Protein AF-A0A8K1N130-F1 (afdb_monomer_lite)

pLDDT: mean 88.27, std 4.84, range [65.62, 95.25]

Structure (mmCIF, N/CA/C/O backbone):
data_AF-A0A8K1N130-F1
#
_entry.id   AF-A0A8K1N130-F1
#
loop_
_atom_site.group_PDB
_atom_site.id
_atom_site.type_symbol
_atom_site.label_atom_id
_atom_site.label_alt_id
_atom_site.label_comp_id
_atom_site.label_asym_id
_atom_site.label_entity_id
_atom_site.label_seq_id
_atom_site.pdbx_PDB_ins_code
_atom_site.Cartn_x
_atom_site.Cartn_y
_atom_site.Cartn_z
_atom_site.occupancy
_atom_site.B_iso_or_equiv
_atom_site.auth_seq_id
_atom_site.auth_comp_id
_atom_site.auth_asym_id
_atom_site.auth_atom_id
_atom_site.pdbx_PDB_model_num
ATOM 1 N N . MET A 1 1 ? 41.239 -16.467 -46.517 1.00 83.38 1 MET A N 1
ATOM 2 C CA . MET A 1 1 ? 41.705 -15.913 -45.226 1.00 83.38 1 MET A CA 1
ATOM 3 C C . MET A 1 1 ? 40.956 -14.634 -44.842 1.00 83.38 1 MET A C 1
ATOM 5 O O . MET A 1 1 ? 40.250 -14.660 -43.851 1.00 83.38 1 MET A O 1
ATOM 9 N N . VAL A 1 2 ? 41.010 -13.551 -45.629 1.00 87.31 2 VAL A N 1
ATOM 10 C CA . VAL A 1 2 ? 40.381 -12.252 -45.275 1.00 87.31 2 VAL A CA 1
ATOM 11 C C . VAL A 1 2 ? 38.857 -12.318 -45.083 1.00 87.31 2 VAL A C 1
ATOM 13 O O . VAL A 1 2 ? 38.334 -11.757 -44.127 1.00 87.31 2 VAL A O 1
ATOM 16 N N . LYS A 1 3 ? 38.140 -13.052 -45.943 1.00 86.31 3 LYS A N 1
ATOM 17 C CA . LYS A 1 3 ? 36.674 -13.172 -45.861 1.00 86.31 3 LYS A CA 1
ATOM 18 C C . LYS A 1 3 ? 36.200 -13.840 -44.563 1.00 86.31 3 LYS A C 1
ATOM 20 O O . LYS A 1 3 ? 35.314 -13.317 -43.908 1.00 86.31 3 LYS A O 1
ATOM 25 N N . SER A 1 4 ? 36.874 -14.906 -44.121 1.00 90.31 4 SER A N 1
ATOM 26 C CA . SER A 1 4 ? 36.498 -15.578 -42.868 1.00 90.31 4 SER A CA 1
ATOM 27 C C . SER A 1 4 ? 36.802 -14.728 -41.631 1.00 90.31 4 SER A C 1
ATOM 29 O O . SER A 1 4 ? 36.140 -14.880 -40.611 1.00 90.31 4 SER A O 1
ATOM 31 N N . LEU A 1 5 ? 37.788 -13.826 -41.713 1.00 91.00 5 LEU A N 1
ATOM 32 C CA . LEU A 1 5 ? 38.085 -12.879 -40.642 1.00 91.00 5 LEU A CA 1
ATOM 33 C C . LEU A 1 5 ? 36.985 -11.815 -40.524 1.00 91.00 5 LEU A C 1
ATOM 35 O O . LEU A 1 5 ? 36.578 -11.471 -39.418 1.00 91.00 5 LEU A O 1
ATOM 39 N N . TYR A 1 6 ? 36.485 -11.326 -41.662 1.00 86.19 6 TYR A N 1
ATOM 40 C CA . TYR A 1 6 ? 35.366 -10.386 -41.714 1.00 86.19 6 TYR A CA 1
ATOM 41 C C . TYR A 1 6 ? 34.086 -11.009 -41.148 1.00 86.19 6 TYR A C 1
ATOM 43 O O . TYR A 1 6 ? 33.438 -10.404 -40.296 1.00 86.19 6 TYR A O 1
ATOM 51 N N . ASP A 1 7 ? 33.776 -12.240 -41.553 1.00 90.62 7 ASP A N 1
ATOM 52 C CA . ASP A 1 7 ? 32.584 -12.953 -41.092 1.00 90.62 7 ASP A CA 1
ATOM 53 C C . ASP A 1 7 ? 32.636 -13.207 -39.572 1.00 90.62 7 ASP A C 1
ATOM 55 O O . ASP A 1 7 ? 31.659 -12.951 -38.868 1.00 90.62 7 ASP A O 1
ATOM 59 N N . ALA A 1 8 ? 33.799 -13.617 -39.046 1.00 90.94 8 ALA A N 1
ATOM 60 C CA . ALA A 1 8 ? 34.010 -13.827 -37.611 1.00 90.94 8 ALA A CA 1
ATOM 61 C C . ALA A 1 8 ? 33.982 -12.519 -36.799 1.00 90.94 8 ALA A C 1
ATOM 63 O O . ALA A 1 8 ? 33.466 -12.477 -35.681 1.00 90.94 8 ALA A O 1
ATOM 64 N N . PHE A 1 9 ? 34.530 -11.429 -37.338 1.00 91.25 9 PHE A N 1
ATOM 65 C CA . PHE A 1 9 ? 34.445 -10.118 -36.697 1.00 91.25 9 PHE A CA 1
ATOM 66 C C . PHE A 1 9 ? 32.994 -9.636 -36.628 1.00 91.25 9 PHE A C 1
ATOM 68 O O . PHE A 1 9 ? 32.531 -9.197 -35.575 1.00 91.25 9 PHE A O 1
ATOM 75 N N . TYR A 1 10 ? 32.257 -9.766 -37.732 1.00 83.06 10 TYR A N 1
ATOM 76 C CA . TYR A 1 10 ? 30.873 -9.325 -37.819 1.00 83.06 10 TYR A CA 1
ATOM 77 C C . TYR A 1 10 ? 29.955 -10.148 -36.907 1.00 83.06 10 TYR A C 1
ATOM 79 O O . TYR A 1 10 ? 29.143 -9.569 -36.187 1.00 83.06 10 TYR A O 1
ATOM 87 N N . SER A 1 11 ? 30.127 -11.474 -36.846 1.00 84.00 11 SER A N 1
ATOM 88 C CA . SER A 1 11 ? 29.348 -12.333 -35.944 1.00 84.00 11 SER A CA 1
ATOM 89 C C . SER A 1 11 ? 29.561 -11.971 -34.473 1.00 84.00 11 SER A C 1
ATOM 91 O O . SER A 1 11 ? 28.596 -11.860 -33.719 1.00 84.00 11 SER A O 1
ATOM 93 N N . ASN A 1 12 ? 30.810 -11.723 -34.069 1.00 85.75 12 ASN A N 1
ATOM 94 C CA . ASN A 1 12 ? 31.141 -11.343 -32.695 1.00 85.75 12 ASN A CA 1
ATOM 95 C C . ASN A 1 12 ? 30.657 -9.927 -32.353 1.00 85.75 12 ASN A C 1
ATOM 97 O O . ASN A 1 12 ? 30.147 -9.698 -31.259 1.00 85.75 12 ASN A O 1
ATOM 101 N N . PHE A 1 13 ? 30.755 -8.985 -33.295 1.00 84.44 13 PHE A N 1
ATOM 102 C CA . PHE A 1 13 ? 30.245 -7.625 -33.121 1.00 84.44 13 PHE A CA 1
ATOM 103 C C . PHE A 1 13 ? 28.716 -7.593 -32.983 1.00 84.44 13 PHE A C 1
ATOM 105 O O . PHE A 1 13 ? 28.176 -6.879 -32.136 1.00 84.44 13 PHE A O 1
ATOM 112 N N . LEU A 1 14 ? 28.006 -8.386 -33.790 1.00 84.38 14 LEU A N 1
ATOM 113 C CA . LEU A 1 14 ? 26.557 -8.530 -33.677 1.00 84.38 14 LEU A CA 1
ATOM 114 C C . LEU A 1 14 ? 26.147 -9.222 -32.373 1.00 84.38 14 LEU A C 1
ATOM 116 O O . LEU A 1 14 ? 25.165 -8.799 -31.764 1.00 84.38 14 LEU A O 1
ATOM 120 N N . ALA A 1 15 ? 26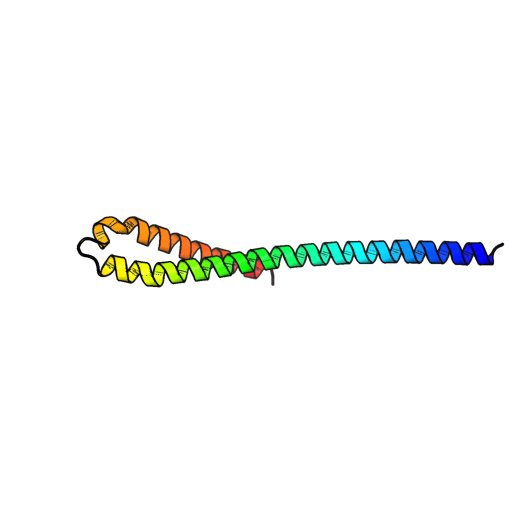.901 -10.227 -31.920 1.00 88.12 15 ALA A N 1
ATOM 121 C CA . ALA A 1 15 ? 26.658 -10.896 -30.646 1.00 88.12 15 ALA A CA 1
ATOM 122 C C . ALA A 1 15 ? 26.850 -9.945 -29.451 1.00 88.12 15 ALA A C 1
ATOM 124 O O . ALA A 1 15 ? 25.960 -9.849 -28.611 1.00 88.12 15 ALA A O 1
ATOM 125 N N . ASP A 1 16 ? 27.948 -9.181 -29.403 1.00 88.19 16 ASP A N 1
ATOM 126 C CA . ASP A 1 16 ? 28.196 -8.192 -28.341 1.00 88.19 16 ASP A CA 1
ATOM 127 C C . ASP A 1 16 ? 27.120 -7.098 -28.320 1.00 88.19 16 ASP A C 1
ATOM 129 O O . ASP A 1 16 ? 26.561 -6.793 -27.263 1.00 88.19 16 ASP A O 1
ATOM 133 N N . ARG A 1 17 ? 26.754 -6.555 -29.492 1.00 86.06 17 ARG A N 1
ATOM 134 C CA . ARG A 1 17 ? 25.642 -5.600 -29.577 1.00 86.06 17 ARG A CA 1
ATOM 135 C C . ARG A 1 17 ? 24.337 -6.231 -29.103 1.00 86.06 17 ARG A C 1
ATOM 137 O O . ARG A 1 17 ? 23.668 -5.629 -28.272 1.00 86.06 17 ARG A O 1
ATOM 144 N N . GLY A 1 18 ? 23.979 -7.420 -29.585 1.00 86.38 18 GLY A N 1
ATOM 145 C CA . GLY A 1 18 ? 22.745 -8.114 -29.208 1.00 86.38 18 GLY A CA 1
ATOM 146 C C . GLY A 1 18 ? 22.643 -8.384 -27.704 1.00 86.38 18 GLY A C 1
ATOM 147 O O . GLY A 1 18 ? 21.609 -8.105 -27.099 1.00 86.38 18 GLY A O 1
ATOM 148 N N . ILE A 1 19 ? 23.732 -8.841 -27.081 1.00 85.19 19 ILE A N 1
ATOM 149 C CA . ILE A 1 19 ? 23.807 -9.099 -25.635 1.00 85.19 19 ILE A CA 1
ATOM 150 C C . ILE A 1 19 ? 23.669 -7.797 -24.837 1.00 85.19 19 ILE A C 1
ATOM 152 O O . ILE A 1 19 ? 22.918 -7.751 -23.860 1.00 85.19 19 ILE A O 1
ATOM 156 N N . LYS A 1 20 ? 24.339 -6.717 -25.261 1.00 86.06 20 LYS A N 1
ATOM 157 C CA . LYS A 1 20 ? 24.214 -5.398 -24.620 1.00 86.06 20 LYS A CA 1
ATOM 158 C C . LYS A 1 20 ? 22.796 -4.848 -24.723 1.00 86.06 20 LYS A C 1
ATOM 160 O O . LYS A 1 20 ? 22.260 -4.390 -23.719 1.00 86.06 20 LYS A O 1
ATOM 165 N N . TRP A 1 21 ? 22.165 -4.958 -25.892 1.00 80.50 21 TRP A N 1
ATOM 166 C CA . TRP A 1 21 ? 20.770 -4.559 -26.083 1.00 80.50 21 TRP A CA 1
ATOM 167 C C . TRP A 1 21 ? 19.825 -5.349 -25.185 1.00 80.50 21 TRP A C 1
ATOM 169 O O . TRP A 1 21 ? 18.984 -4.744 -24.529 1.00 80.50 21 TRP A O 1
ATOM 179 N N . TYR A 1 22 ? 19.994 -6.669 -25.097 1.00 86.88 22 TYR A N 1
ATOM 180 C CA . TYR A 1 22 ? 19.160 -7.509 -24.243 1.00 86.88 22 TYR A CA 1
ATOM 181 C C . TYR A 1 22 ? 19.338 -7.175 -22.759 1.00 86.88 22 TYR A C 1
ATOM 183 O O . TYR A 1 22 ? 18.353 -7.002 -22.051 1.00 86.88 22 TYR A O 1
ATOM 191 N N . SER A 1 23 ? 20.578 -6.998 -22.296 1.00 81.94 23 SER A N 1
ATOM 192 C CA . SER A 1 23 ? 20.863 -6.598 -20.914 1.00 81.94 23 SER A CA 1
ATOM 193 C C . SER A 1 23 ? 20.264 -5.230 -20.582 1.00 81.94 23 SER A C 1
ATOM 195 O O . SER A 1 23 ? 19.568 -5.088 -19.581 1.00 81.94 23 SER A O 1
ATOM 197 N N . SER A 1 24 ? 20.433 -4.227 -21.448 1.00 83.50 24 SER A N 1
ATOM 198 C CA . SER A 1 24 ? 19.803 -2.917 -21.257 1.00 83.50 24 SER A CA 1
ATOM 199 C C . SER A 1 24 ? 18.278 -3.002 -21.254 1.00 83.50 24 SER A C 1
ATOM 201 O O . SER A 1 24 ? 17.638 -2.365 -20.421 1.00 83.50 24 SER A O 1
ATOM 203 N N . PHE A 1 25 ? 17.689 -3.811 -22.134 1.00 83.88 25 PHE A N 1
ATOM 204 C CA . PHE A 1 25 ? 16.244 -4.012 -22.178 1.00 83.88 25 PHE A CA 1
ATOM 205 C C . PHE A 1 25 ? 15.735 -4.695 -20.909 1.00 83.88 25 PHE A C 1
ATOM 207 O O . PHE A 1 25 ? 14.738 -4.262 -20.339 1.00 83.88 25 PHE A O 1
ATOM 214 N N . LEU A 1 26 ? 16.453 -5.708 -20.419 1.00 85.06 26 LEU A N 1
ATOM 215 C CA . LEU A 1 26 ? 16.154 -6.376 -19.159 1.00 85.06 26 LEU A CA 1
ATOM 216 C C . LEU A 1 26 ? 16.290 -5.432 -17.970 1.00 85.06 26 LEU A C 1
ATOM 218 O O . LEU A 1 26 ? 15.419 -5.437 -17.116 1.00 85.06 26 LEU A O 1
ATOM 222 N N . LEU A 1 27 ? 17.327 -4.598 -17.910 1.00 83.62 27 LEU A N 1
ATOM 223 C CA . LEU A 1 27 ? 17.514 -3.635 -16.823 1.00 83.62 27 LEU A CA 1
ATOM 224 C C . LEU A 1 27 ? 16.421 -2.560 -16.819 1.00 83.62 27 LEU A C 1
ATOM 226 O O . LEU A 1 27 ? 15.910 -2.198 -15.759 1.00 83.62 27 LEU A O 1
ATOM 230 N N . VAL A 1 28 ? 16.024 -2.075 -17.999 1.00 84.69 28 VAL A N 1
ATOM 231 C CA . VAL A 1 28 ? 14.914 -1.124 -18.144 1.00 84.69 28 VAL A CA 1
ATOM 232 C C . VAL A 1 28 ? 13.587 -1.783 -17.771 1.00 84.69 28 VAL A C 1
ATOM 234 O O . VAL A 1 28 ? 12.835 -1.220 -16.976 1.00 84.69 28 VAL A O 1
ATOM 237 N N . ALA A 1 29 ? 13.318 -2.990 -18.269 1.00 86.81 29 ALA A N 1
ATOM 238 C CA . ALA A 1 29 ? 12.119 -3.749 -17.932 1.00 86.81 29 ALA A CA 1
ATOM 239 C C . ALA A 1 29 ? 12.056 -4.062 -16.431 1.00 86.81 29 ALA A C 1
ATOM 241 O O . ALA A 1 29 ? 11.030 -3.837 -15.797 1.00 86.81 29 ALA A O 1
ATOM 242 N N . TRP A 1 30 ? 13.165 -4.494 -15.836 1.00 83.94 30 TRP A N 1
ATOM 243 C CA . TRP A 1 30 ? 13.270 -4.804 -14.412 1.00 83.94 30 TRP A CA 1
ATOM 244 C C . TRP A 1 30 ? 13.004 -3.571 -13.543 1.00 83.94 30 TRP A C 1
ATOM 246 O O . TRP A 1 30 ? 12.272 -3.648 -12.558 1.00 83.94 30 TRP A O 1
ATOM 256 N N . ARG A 1 31 ? 13.505 -2.399 -13.951 1.00 82.25 31 ARG A N 1
ATOM 257 C CA . ARG A 1 31 ? 13.229 -1.130 -13.265 1.00 82.25 31 ARG A CA 1
ATOM 258 C C . ARG A 1 31 ? 11.747 -0.743 -13.319 1.00 82.25 31 ARG A C 1
ATOM 260 O O . ARG A 1 31 ? 11.188 -0.348 -12.301 1.00 82.25 31 ARG A O 1
ATOM 267 N N . ILE A 1 32 ? 11.117 -0.862 -14.487 1.00 81.88 32 ILE A N 1
ATOM 268 C CA . ILE A 1 32 ? 9.708 -0.484 -14.691 1.00 81.88 32 ILE A CA 1
ATOM 269 C C . ILE A 1 32 ? 8.768 -1.441 -13.945 1.00 81.88 32 ILE A C 1
ATOM 271 O O . ILE A 1 32 ? 7.824 -1.004 -13.286 1.00 81.88 32 ILE A O 1
ATOM 275 N N . ILE A 1 33 ? 9.045 -2.744 -14.000 1.00 82.94 33 ILE A N 1
ATOM 276 C CA . ILE A 1 33 ? 8.229 -3.771 -13.344 1.00 82.94 33 ILE A CA 1
ATOM 277 C C . ILE A 1 33 ? 8.257 -3.592 -11.820 1.00 82.94 33 ILE A C 1
ATOM 279 O O . ILE A 1 33 ? 7.203 -3.611 -11.186 1.00 82.94 33 ILE A O 1
ATOM 283 N N . ASN A 1 34 ? 9.428 -3.331 -11.232 1.00 80.69 34 ASN A N 1
ATOM 284 C CA . ASN A 1 34 ? 9.558 -3.174 -9.782 1.00 80.69 34 ASN A CA 1
ATOM 285 C C . ASN A 1 34 ? 8.765 -1.975 -9.228 1.00 80.69 34 ASN A C 1
ATOM 287 O O . ASN A 1 34 ? 8.113 -2.106 -8.191 1.00 80.69 34 ASN A O 1
ATOM 291 N N . MET A 1 35 ? 8.778 -0.823 -9.915 1.00 80.81 35 MET A N 1
ATOM 292 C CA . MET A 1 35 ? 8.022 0.363 -9.475 1.00 80.81 35 MET A CA 1
ATOM 293 C C . MET A 1 35 ? 6.506 0.165 -9.605 1.00 80.81 35 MET A C 1
ATOM 295 O O . MET A 1 35 ? 5.754 0.564 -8.716 1.00 80.81 35 MET A O 1
ATOM 299 N N . ASN A 1 36 ? 6.052 -0.517 -10.661 1.00 85.81 36 ASN A N 1
ATOM 300 C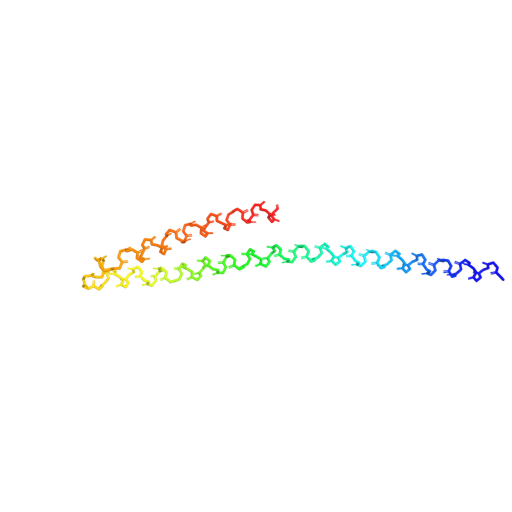 CA . ASN A 1 36 ? 4.632 -0.798 -10.865 1.00 85.81 36 ASN A CA 1
ATOM 301 C C . ASN A 1 36 ? 4.081 -1.799 -9.830 1.00 85.81 36 ASN A C 1
ATOM 303 O O . ASN A 1 36 ? 2.973 -1.624 -9.328 1.00 85.81 36 ASN A O 1
ATOM 307 N N . ILE A 1 37 ? 4.865 -2.814 -9.450 1.00 87.38 37 ILE A N 1
ATOM 308 C CA . ILE A 1 37 ? 4.466 -3.785 -8.417 1.00 87.38 37 ILE A CA 1
ATOM 309 C C . ILE A 1 37 ? 4.287 -3.097 -7.056 1.00 87.38 37 ILE A C 1
ATOM 311 O O . ILE A 1 37 ? 3.290 -3.338 -6.378 1.00 87.38 37 ILE A O 1
ATOM 315 N N . ALA A 1 38 ? 5.209 -2.212 -6.661 1.00 86.75 38 ALA A N 1
ATOM 316 C CA . ALA A 1 38 ? 5.102 -1.483 -5.395 1.00 86.75 38 ALA A CA 1
ATOM 317 C C . ALA A 1 38 ? 3.829 -0.619 -5.324 1.00 86.75 38 ALA A C 1
ATOM 319 O O . ALA A 1 38 ? 3.148 -0.592 -4.299 1.00 86.75 38 ALA A O 1
ATOM 320 N N . PHE A 1 39 ? 3.469 0.038 -6.428 1.00 89.06 39 PHE A N 1
ATOM 321 C CA . PHE A 1 39 ? 2.238 0.820 -6.523 1.00 89.06 39 PHE A CA 1
ATOM 322 C C . PHE A 1 39 ? 0.980 -0.040 -6.470 1.00 89.06 39 PHE A C 1
ATOM 324 O O . PHE A 1 39 ? 0.063 0.268 -5.712 1.00 89.06 39 PHE A O 1
ATOM 331 N N . GLN A 1 40 ? 0.953 -1.154 -7.202 1.00 89.94 40 GLN A N 1
ATOM 332 C CA . GLN A 1 40 ? -0.164 -2.098 -7.154 1.00 89.94 40 GLN A CA 1
ATOM 333 C C . GLN A 1 40 ? -0.378 -2.655 -5.742 1.00 89.94 40 GLN A C 1
ATOM 335 O O . GLN A 1 40 ? -1.517 -2.734 -5.282 1.00 89.94 40 GLN A O 1
ATOM 340 N N . LEU A 1 41 ? 0.703 -2.975 -5.023 1.00 91.56 41 LEU A N 1
ATOM 341 C CA . LEU A 1 41 ? 0.634 -3.411 -3.628 1.00 91.56 41 LEU A CA 1
ATOM 342 C C . LEU A 1 41 ? 0.101 -2.309 -2.701 1.00 91.56 41 LEU A C 1
ATOM 344 O O . LEU A 1 41 ? -0.734 -2.596 -1.844 1.00 91.56 41 LEU A O 1
ATOM 348 N N . ALA A 1 42 ? 0.529 -1.056 -2.880 1.00 91.44 42 ALA A N 1
ATOM 349 C CA . ALA A 1 42 ? 0.032 0.072 -2.090 1.00 91.44 42 ALA A CA 1
ATOM 350 C C . ALA A 1 42 ? -1.469 0.325 -2.323 1.00 91.44 42 ALA A C 1
ATOM 352 O O . ALA A 1 42 ? -2.221 0.521 -1.367 1.00 91.44 42 ALA A O 1
ATOM 353 N N . VAL A 1 43 ? -1.925 0.254 -3.578 1.00 93.19 43 VAL A N 1
ATOM 354 C CA . VAL A 1 43 ? -3.348 0.369 -3.937 1.00 93.19 43 VAL A CA 1
ATOM 355 C C . VAL A 1 43 ? -4.153 -0.798 -3.362 1.00 93.19 43 VAL A C 1
ATOM 357 O O . VAL A 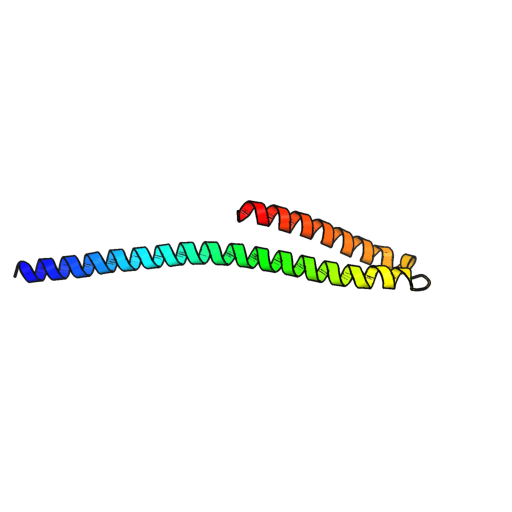1 43 ? -5.220 -0.585 -2.788 1.00 93.19 43 VAL A O 1
ATOM 360 N N . PHE A 1 44 ? -3.636 -2.026 -3.442 1.00 94.06 44 PHE A N 1
ATOM 361 C CA . PHE A 1 44 ? -4.282 -3.193 -2.843 1.00 94.06 44 PHE A CA 1
ATOM 362 C C . PHE A 1 44 ? -4.426 -3.048 -1.321 1.00 94.06 44 PHE A C 1
ATOM 364 O O . PHE A 1 44 ? -5.512 -3.263 -0.780 1.00 94.06 44 PHE A O 1
ATOM 371 N N . ALA A 1 45 ? -3.367 -2.610 -0.634 1.00 93.44 45 ALA A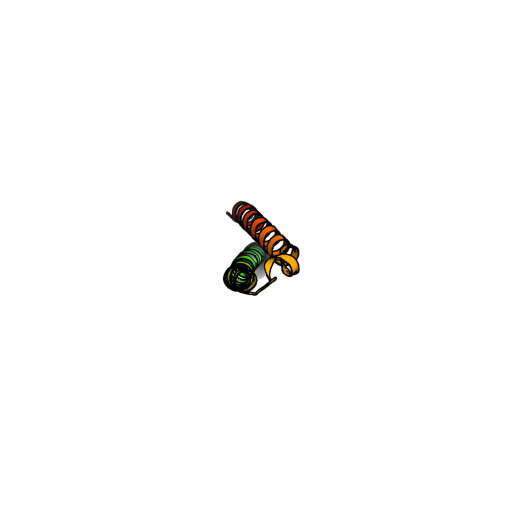 N 1
ATOM 372 C CA . ALA A 1 45 ? -3.408 -2.340 0.799 1.00 93.44 45 ALA A CA 1
ATOM 373 C C . ALA A 1 45 ? -4.429 -1.244 1.141 1.00 93.44 45 ALA A C 1
ATOM 375 O O . ALA A 1 45 ? -5.186 -1.394 2.101 1.00 93.44 45 ALA A O 1
ATOM 376 N N . LEU A 1 46 ? -4.525 -0.181 0.336 1.00 94.25 46 LEU A N 1
ATOM 377 C CA . LEU A 1 46 ? -5.518 0.876 0.528 1.00 94.25 46 LEU A CA 1
ATOM 378 C C . LEU A 1 46 ? -6.954 0.338 0.404 1.00 94.25 46 LEU A C 1
ATOM 380 O O . LEU A 1 46 ? -7.802 0.651 1.243 1.00 94.25 46 LEU A O 1
ATOM 384 N N . ILE A 1 47 ? -7.227 -0.511 -0.591 1.00 95.00 47 ILE A N 1
ATOM 385 C CA . ILE A 1 47 ? -8.542 -1.146 -0.788 1.00 95.00 47 ILE A CA 1
ATOM 386 C C . ILE A 1 47 ? -8.880 -2.087 0.375 1.00 95.00 47 ILE A C 1
ATOM 388 O O . ILE A 1 47 ? -9.994 -2.040 0.908 1.00 95.00 47 ILE A O 1
ATOM 392 N N . ALA A 1 48 ? -7.925 -2.912 0.810 1.00 94.88 48 ALA A N 1
ATOM 393 C CA . ALA A 1 48 ? -8.110 -3.822 1.938 1.00 94.88 48 ALA A CA 1
ATOM 394 C C . ALA A 1 48 ? -8.404 -3.050 3.233 1.00 94.88 48 ALA A C 1
ATOM 396 O O . ALA A 1 48 ? -9.388 -3.332 3.916 1.00 94.88 48 ALA A O 1
ATOM 397 N N . THR A 1 49 ? -7.611 -2.016 3.525 1.00 93.81 49 THR A N 1
ATOM 398 C CA . THR A 1 49 ? -7.803 -1.164 4.710 1.00 93.81 49 THR A CA 1
ATOM 399 C C . THR A 1 49 ? -9.151 -0.441 4.660 1.00 93.81 49 THR A C 1
ATOM 401 O O . THR A 1 49 ? -9.850 -0.375 5.668 1.00 93.81 49 THR A O 1
ATOM 404 N N . SER A 1 50 ? -9.561 0.039 3.480 1.00 94.19 50 SER A N 1
ATOM 405 C CA . SER A 1 50 ? -10.877 0.661 3.280 1.00 94.19 50 SER A CA 1
ATOM 406 C C . SER A 1 50 ? -12.010 -0.321 3.568 1.00 94.19 50 SER A C 1
ATOM 408 O O . SER A 1 50 ? -12.946 0.023 4.279 1.00 94.19 50 SER A O 1
ATOM 410 N N . SER A 1 51 ? -11.907 -1.555 3.070 1.00 94.56 51 SER A N 1
ATOM 411 C CA . SER A 1 51 ? -12.918 -2.599 3.290 1.00 94.56 51 SER A CA 1
ATOM 412 C C . SER A 1 51 ? -13.041 -2.958 4.774 1.00 94.56 51 SER A C 1
ATOM 414 O O . SER A 1 51 ? -14.148 -3.098 5.290 1.00 94.56 51 SER A O 1
ATOM 416 N N . ILE A 1 52 ? -11.909 -3.041 5.483 1.00 93.56 52 ILE A N 1
ATOM 417 C CA . ILE A 1 52 ? -11.879 -3.278 6.931 1.00 93.56 52 ILE A CA 1
ATOM 418 C C . ILE A 1 52 ? -12.544 -2.124 7.682 1.00 93.56 52 ILE A C 1
ATOM 420 O O . ILE A 1 52 ? -13.376 -2.383 8.546 1.00 93.56 52 ILE A O 1
ATOM 424 N N . LEU A 1 53 ? -12.212 -0.868 7.364 1.00 92.12 53 LEU A N 1
ATOM 425 C CA . LEU A 1 53 ? -12.826 0.305 7.998 1.00 92.12 53 LEU A CA 1
ATOM 426 C C . LEU A 1 53 ? -14.328 0.393 7.727 1.00 92.12 53 LEU A C 1
ATOM 428 O O . LEU A 1 53 ? -15.096 0.720 8.627 1.00 92.12 53 LEU A O 1
ATOM 432 N N . LEU A 1 54 ? -14.759 0.049 6.516 1.00 94.12 54 LEU A N 1
ATOM 433 C CA . LEU A 1 54 ? -16.164 0.089 6.120 1.00 94.12 54 LEU A CA 1
ATOM 434 C C . LEU A 1 54 ? -17.023 -0.875 6.948 1.00 94.12 54 LEU A C 1
ATOM 436 O O . LEU A 1 54 ? -18.177 -0.569 7.227 1.00 94.12 54 LEU A O 1
ATOM 440 N N . ILE A 1 55 ? -16.457 -2.003 7.386 1.00 93.19 55 ILE A N 1
ATOM 441 C CA . ILE A 1 55 ? -17.130 -2.964 8.270 1.00 93.19 55 ILE A CA 1
ATOM 442 C C . ILE A 1 55 ? -16.913 -2.598 9.745 1.00 93.19 55 ILE A C 1
ATOM 444 O O . ILE A 1 55 ? -17.856 -2.612 10.535 1.00 93.19 55 ILE A O 1
ATOM 448 N N . SER A 1 56 ? -15.685 -2.259 10.140 1.00 89.06 56 SER A N 1
ATOM 449 C CA . SER A 1 56 ? -15.330 -2.042 11.545 1.00 89.06 56 SER A CA 1
ATOM 450 C C . SER A 1 56 ? -15.972 -0.789 12.132 1.00 89.06 56 SER A C 1
ATOM 452 O O . SER A 1 56 ? -16.383 -0.815 13.289 1.00 89.06 56 SER A O 1
ATOM 454 N N . VAL A 1 57 ? -16.125 0.281 11.347 1.00 91.06 57 VAL A N 1
ATOM 455 C CA . VAL A 1 57 ? -16.721 1.539 11.811 1.00 91.06 57 VAL A CA 1
ATOM 456 C C . VAL A 1 57 ? -18.195 1.342 12.212 1.00 91.06 57 VAL A C 1
ATOM 458 O O . VAL A 1 57 ? -18.518 1.626 13.368 1.00 91.06 57 VAL A O 1
ATOM 461 N N . PRO A 1 58 ? -19.088 0.787 11.362 1.00 91.25 58 PRO A N 1
ATOM 462 C CA . PRO A 1 58 ? -20.451 0.449 11.773 1.00 91.25 58 PRO A CA 1
ATOM 463 C C . PRO A 1 58 ? -20.515 -0.525 12.952 1.00 91.25 58 PRO A C 1
ATOM 465 O O . PRO A 1 58 ? -21.331 -0.332 13.847 1.00 91.25 58 PRO A O 1
ATOM 468 N N . VAL A 1 59 ? -19.649 -1.546 12.990 1.00 90.81 59 VAL A N 1
ATOM 469 C CA . VAL A 1 59 ? -19.633 -2.547 14.073 1.00 90.81 59 VAL A CA 1
ATOM 470 C C . VAL A 1 59 ? -19.282 -1.913 15.422 1.00 90.81 59 VAL A C 1
ATOM 472 O O . VAL A 1 59 ? -19.959 -2.165 16.418 1.00 90.81 59 VAL A O 1
ATOM 475 N N . VAL A 1 60 ? -18.262 -1.052 15.461 1.00 90.06 60 VAL A N 1
ATOM 476 C CA . VAL A 1 60 ? -17.851 -0.345 16.683 1.00 90.06 60 VAL A CA 1
ATOM 477 C C . VAL A 1 60 ? -18.938 0.617 17.162 1.00 90.06 60 VAL A C 1
ATOM 479 O O . VAL A 1 60 ? -19.145 0.741 18.369 1.00 90.06 60 VAL A O 1
ATOM 482 N N . PHE A 1 61 ? -19.646 1.272 16.240 1.00 88.50 61 PHE A N 1
ATOM 483 C CA . PHE A 1 61 ? -20.746 2.171 16.588 1.00 88.50 61 PHE A CA 1
ATOM 484 C C . PHE A 1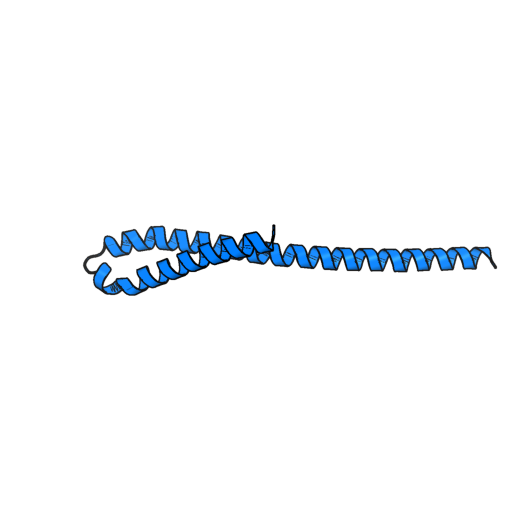 61 ? -22.037 1.447 16.992 1.00 88.50 61 PHE A C 1
ATOM 486 O O . PHE A 1 61 ? -22.810 2.002 17.768 1.00 88.50 61 PHE A O 1
ATOM 493 N N . ALA A 1 62 ? -22.272 0.227 16.504 1.00 90.81 62 ALA A N 1
ATOM 494 C CA . ALA A 1 62 ? -23.467 -0.551 16.828 1.00 90.81 62 ALA A CA 1
ATOM 495 C C . ALA A 1 62 ? -23.377 -1.295 18.176 1.00 90.81 62 ALA A C 1
ATOM 497 O O . ALA A 1 62 ? -24.410 -1.651 18.742 1.00 90.81 62 ALA A O 1
ATOM 498 N N . SER A 1 63 ? -22.170 -1.549 18.696 1.00 86.75 63 SER A N 1
ATOM 499 C CA . SER A 1 63 ? -21.988 -2.261 19.969 1.00 86.75 63 SER A CA 1
ATOM 500 C C . SER A 1 63 ? -22.222 -1.347 21.185 1.00 86.75 63 SER A C 1
ATOM 502 O O . SER A 1 63 ? -21.666 -0.244 21.224 1.00 86.75 63 SER A O 1
ATOM 504 N N . PRO A 1 64 ? -22.926 -1.817 22.237 1.00 81.81 64 PRO A N 1
ATOM 505 C CA . PRO A 1 64 ? -22.937 -1.158 23.545 1.00 81.81 64 PRO A CA 1
ATOM 506 C C . PRO A 1 64 ? -21.495 -0.991 24.045 1.00 81.81 64 PRO A C 1
ATOM 508 O O . PRO A 1 64 ? -20.691 -1.910 23.893 1.00 81.81 64 PRO A O 1
ATOM 511 N N . ASP A 1 65 ? -21.141 0.196 24.544 1.00 83.69 65 ASP A N 1
ATOM 512 C CA . ASP A 1 65 ? -19.780 0.586 24.968 1.00 83.69 65 ASP A CA 1
ATOM 513 C C . ASP A 1 65 ? -18.662 0.457 23.908 1.00 83.69 65 ASP A C 1
ATOM 515 O O . ASP A 1 65 ? -17.491 0.743 24.187 1.00 83.69 65 ASP A O 1
ATOM 519 N N . GLY A 1 66 ? -19.007 0.111 22.660 1.00 84.06 66 GLY A N 1
ATOM 520 C CA . GLY A 1 66 ? -18.056 -0.156 21.580 1.00 84.06 66 GLY A CA 1
ATOM 521 C C . GLY A 1 66 ? -17.151 1.035 21.282 1.00 84.06 66 GLY A C 1
ATOM 522 O O . GLY A 1 66 ? -15.945 0.864 21.096 1.00 84.06 66 GLY A O 1
ATOM 523 N N . TRP A 1 67 ? -17.703 2.249 21.335 1.00 86.75 67 TRP A N 1
ATOM 524 C CA . TRP A 1 67 ? -16.951 3.491 21.162 1.00 86.75 67 TRP A CA 1
ATOM 525 C C . TRP A 1 67 ? -15.906 3.714 22.255 1.00 86.75 67 TRP A C 1
ATOM 527 O O . TRP A 1 67 ? -14.772 4.061 21.946 1.00 86.75 67 TRP A O 1
ATOM 537 N N . SER A 1 68 ? -16.261 3.529 23.530 1.00 86.00 68 SER A N 1
ATOM 538 C CA . SER A 1 68 ? -15.343 3.797 24.646 1.00 86.00 68 SER A CA 1
ATOM 539 C C . SER A 1 68 ? -14.131 2.865 24.603 1.00 86.00 68 SER A C 1
ATOM 541 O O . SER A 1 68 ? -12.997 3.305 24.790 1.00 86.00 68 SER A O 1
ATOM 543 N N . SER A 1 69 ? -14.369 1.594 24.267 1.00 85.38 69 SER A N 1
ATOM 544 C CA . SER A 1 69 ? -13.341 0.555 24.238 1.00 85.38 69 SER A CA 1
ATOM 545 C C . SER A 1 69 ? -12.483 0.586 22.963 1.00 85.38 69 SER A C 1
ATOM 547 O O . SER A 1 69 ? -11.261 0.476 23.038 1.00 85.38 69 SER A O 1
ATOM 549 N N . ASN A 1 70 ? -13.087 0.810 21.789 1.00 87.19 70 ASN A N 1
ATOM 550 C CA . ASN A 1 70 ? -12.407 0.653 20.494 1.00 87.19 70 ASN A CA 1
ATOM 551 C C . ASN A 1 70 ? -12.004 1.974 19.823 1.00 87.19 70 ASN A C 1
ATOM 553 O O . ASN A 1 70 ? -11.497 1.961 18.699 1.00 87.19 70 ASN A O 1
ATOM 557 N N . LYS A 1 71 ? -12.179 3.118 20.498 1.00 86.31 71 LYS A N 1
ATOM 558 C CA . LYS A 1 71 ? -11.822 4.451 19.979 1.00 86.31 71 LYS A CA 1
ATOM 559 C C . LYS A 1 71 ? -10.432 4.480 19.350 1.00 86.31 71 LYS A C 1
ATOM 561 O O . LYS A 1 71 ? -10.268 4.943 18.226 1.00 86.31 71 LYS A O 1
ATOM 566 N N . ASN A 1 72 ? -9.437 3.952 20.062 1.00 90.19 72 ASN A N 1
ATOM 567 C CA . ASN A 1 72 ? -8.046 4.010 19.621 1.00 90.19 72 ASN A CA 1
ATOM 568 C C . ASN A 1 72 ? -7.789 3.154 18.368 1.00 90.19 72 ASN A C 1
ATOM 570 O O . ASN A 1 72 ? -6.967 3.521 17.537 1.00 90.19 72 ASN A O 1
ATOM 574 N N . VAL A 1 73 ? -8.527 2.051 18.204 1.00 88.31 73 VAL A N 1
ATOM 575 C CA . VAL A 1 73 ? -8.443 1.168 17.029 1.00 88.31 73 VAL A CA 1
ATOM 576 C C . VAL A 1 73 ? -9.042 1.846 15.796 1.00 88.31 73 VAL A C 1
ATOM 578 O O . VAL A 1 73 ? -8.458 1.803 14.718 1.00 88.31 73 VAL A O 1
ATOM 581 N N . VAL A 1 74 ? -10.181 2.527 15.950 1.00 90.12 74 VAL A N 1
ATOM 582 C CA . VAL A 1 74 ? -10.797 3.286 14.849 1.00 90.12 74 VAL A CA 1
ATOM 583 C C . VAL A 1 74 ? -9.915 4.470 14.445 1.00 90.12 74 VAL A C 1
ATOM 585 O O . VAL A 1 74 ? -9.712 4.706 13.253 1.00 90.12 74 VAL A O 1
ATOM 588 N N . PHE A 1 75 ? -9.330 5.183 15.414 1.00 91.19 75 PHE A N 1
ATOM 589 C CA . PHE A 1 75 ? -8.397 6.276 15.128 1.00 91.19 75 PHE A CA 1
ATOM 590 C C . PHE A 1 75 ? -7.112 5.795 14.451 1.00 91.19 75 PHE A C 1
ATOM 592 O O . PHE A 1 75 ? -6.691 6.420 13.480 1.00 91.19 75 PHE A O 1
ATOM 599 N N . SER A 1 76 ? -6.507 4.695 14.912 1.00 93.00 76 SER A N 1
ATOM 600 C CA . SER A 1 76 ? -5.293 4.151 14.293 1.00 93.00 76 SER A CA 1
ATOM 601 C C . SER A 1 76 ? -5.556 3.585 12.896 1.00 93.00 76 SER A C 1
ATOM 603 O O . SER A 1 76 ? -4.756 3.797 11.990 1.00 93.00 76 SER A O 1
ATOM 605 N N . GLY A 1 77 ? -6.702 2.934 12.681 1.00 91.75 77 GLY A N 1
ATOM 606 C CA . GLY A 1 77 ? -7.111 2.465 11.359 1.00 91.75 77 GLY A CA 1
ATOM 607 C C . GLY A 1 77 ? -7.357 3.619 10.384 1.00 91.75 77 GLY A C 1
ATOM 608 O O . GLY A 1 77 ? -6.893 3.577 9.247 1.00 91.75 77 GLY A O 1
ATOM 609 N N . THR A 1 78 ? -8.027 4.680 10.839 1.00 93.19 78 THR A N 1
ATOM 610 C CA . THR A 1 78 ? -8.309 5.865 10.011 1.00 93.19 78 THR A CA 1
ATOM 611 C C . THR A 1 78 ? -7.036 6.653 9.701 1.00 93.19 78 THR A C 1
ATOM 613 O O . THR A 1 78 ? -6.849 7.087 8.566 1.00 93.19 78 THR A O 1
ATOM 616 N N . SER A 1 79 ? -6.130 6.820 10.670 1.00 94.44 79 SER A N 1
ATOM 617 C CA . SER A 1 79 ? -4.854 7.505 10.434 1.00 94.44 79 SER A CA 1
ATOM 618 C C . SER A 1 79 ? -3.960 6.724 9.471 1.00 94.44 79 SER A C 1
ATOM 620 O O . SER A 1 79 ? -3.375 7.323 8.567 1.00 94.44 79 SER A O 1
ATOM 622 N N . LEU A 1 80 ? -3.920 5.392 9.599 1.00 94.12 80 LEU A N 1
ATOM 623 C CA . LEU A 1 80 ? -3.236 4.514 8.654 1.00 94.12 80 LEU A CA 1
ATOM 624 C C . LEU A 1 80 ? -3.843 4.653 7.254 1.00 94.12 80 LEU A C 1
ATOM 626 O O . LEU A 1 80 ? -3.107 4.860 6.296 1.00 94.12 80 LEU A O 1
ATOM 630 N N . TRP A 1 81 ? -5.173 4.633 7.131 1.00 95.25 81 TRP A N 1
ATOM 631 C CA . TRP A 1 81 ? -5.863 4.820 5.853 1.00 95.25 81 TRP A CA 1
ATOM 632 C C . TRP A 1 81 ? -5.512 6.152 5.178 1.00 95.25 81 TRP A C 1
ATOM 634 O O . TRP A 1 81 ? -5.126 6.151 4.011 1.00 95.25 81 TRP A O 1
ATOM 644 N N . ILE A 1 82 ? -5.543 7.271 5.912 1.00 95.00 82 ILE A N 1
ATOM 645 C CA . ILE A 1 82 ? -5.130 8.585 5.386 1.00 95.00 82 ILE A CA 1
ATOM 646 C C . ILE A 1 82 ? -3.665 8.550 4.927 1.00 95.00 82 ILE A C 1
ATOM 648 O O . ILE A 1 82 ? -3.347 9.023 3.836 1.00 95.00 82 ILE A O 1
ATOM 652 N N . GLY A 1 83 ? -2.775 7.952 5.725 1.00 95.06 83 GLY A N 1
ATOM 653 C CA . GLY A 1 83 ? -1.368 7.778 5.363 1.00 95.06 83 GLY A CA 1
ATOM 654 C C . GLY A 1 83 ? -1.182 6.985 4.066 1.00 95.06 83 GLY A C 1
ATOM 655 O O . GLY A 1 83 ? -0.396 7.393 3.211 1.00 95.06 83 GLY A O 1
ATOM 656 N N . LEU A 1 84 ? -1.947 5.903 3.874 1.00 92.75 84 LEU A N 1
ATOM 657 C CA . LEU A 1 84 ? -1.934 5.130 2.629 1.00 92.75 84 LEU A CA 1
ATOM 658 C C . LEU A 1 84 ? -2.441 5.944 1.431 1.00 92.75 84 LEU A C 1
ATOM 660 O O . LEU A 1 84 ? -1.862 5.826 0.355 1.00 92.75 84 LEU A O 1
ATOM 664 N N . VAL A 1 85 ? -3.471 6.783 1.593 1.00 93.75 85 VAL A N 1
ATOM 665 C CA . VAL A 1 85 ? -3.961 7.658 0.508 1.00 93.75 85 VAL A CA 1
ATOM 666 C C . VAL A 1 85 ? -2.856 8.606 0.036 1.00 93.75 85 VAL A C 1
ATOM 668 O O . VAL A 1 85 ? -2.594 8.698 -1.165 1.00 93.75 85 VAL A O 1
ATOM 671 N N . PHE A 1 86 ? -2.160 9.268 0.966 1.00 93.75 86 PHE A N 1
ATOM 672 C CA . PHE A 1 86 ? -1.027 10.133 0.623 1.00 93.75 86 PHE A CA 1
ATOM 673 C C . PHE A 1 86 ? 0.125 9.353 -0.013 1.00 93.75 86 PHE A C 1
ATOM 675 O O . PHE A 1 86 ? 0.692 9.808 -1.006 1.00 93.75 86 PHE A O 1
ATOM 682 N N . LEU A 1 87 ? 0.449 8.172 0.518 1.00 91.12 87 LEU A N 1
ATOM 683 C CA . LEU A 1 87 ? 1.503 7.319 -0.024 1.00 91.12 87 LEU A CA 1
ATOM 684 C C . LEU A 1 87 ? 1.213 6.919 -1.474 1.00 91.12 87 LEU A C 1
ATOM 686 O O . LEU A 1 87 ? 2.088 7.054 -2.324 1.00 91.12 87 LEU A O 1
ATOM 690 N N . VAL A 1 88 ? -0.012 6.479 -1.775 1.00 92.62 88 VAL A N 1
ATOM 691 C CA . VAL A 1 88 ? -0.431 6.138 -3.143 1.00 92.62 88 VAL A CA 1
ATOM 692 C C . VAL A 1 88 ? -0.347 7.362 -4.057 1.00 92.62 88 VAL A C 1
ATOM 694 O O . VAL A 1 88 ? 0.154 7.242 -5.172 1.00 92.62 88 VAL A O 1
ATOM 697 N N . GLY A 1 89 ? -0.757 8.544 -3.587 1.00 90.56 89 GLY A N 1
ATOM 698 C CA . GLY A 1 89 ? -0.630 9.793 -4.345 1.00 90.56 89 GLY A CA 1
ATOM 699 C C . GLY A 1 89 ? 0.822 10.166 -4.668 1.00 90.56 89 GLY A C 1
ATOM 700 O O . GLY A 1 89 ? 1.122 10.549 -5.795 1.00 90.56 89 GLY A O 1
ATOM 701 N N . ILE A 1 90 ? 1.742 9.998 -3.713 1.00 90.31 90 ILE A N 1
ATOM 702 C CA . ILE A 1 90 ? 3.178 10.231 -3.935 1.00 90.31 90 ILE A CA 1
ATOM 703 C C . ILE A 1 90 ? 3.742 9.198 -4.912 1.00 90.31 90 ILE A C 1
ATOM 705 O O . ILE A 1 90 ? 4.424 9.568 -5.864 1.00 90.31 90 ILE A O 1
ATOM 709 N N . LEU A 1 91 ? 3.440 7.912 -4.705 1.00 87.44 91 LEU A N 1
ATOM 710 C CA . LEU A 1 91 ? 3.888 6.834 -5.587 1.00 87.44 91 LEU A CA 1
ATOM 7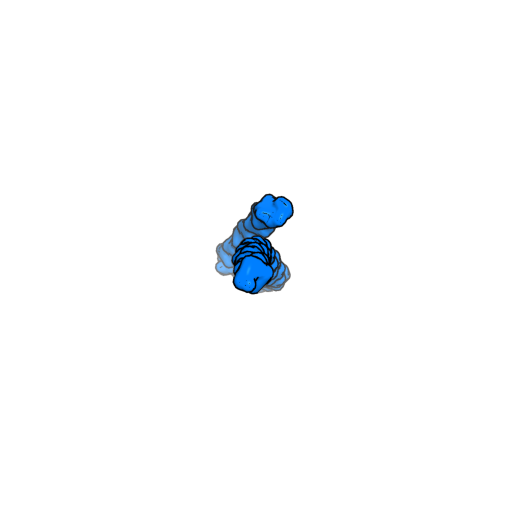11 C C . LEU A 1 91 ? 3.388 7.039 -7.022 1.00 87.44 91 LEU A C 1
ATOM 713 O O . LEU A 1 91 ? 4.145 6.797 -7.957 1.00 87.44 91 LEU A O 1
ATOM 717 N N . ASN A 1 92 ? 2.166 7.546 -7.201 1.00 87.81 92 ASN A N 1
ATOM 718 C CA . ASN A 1 92 ? 1.618 7.883 -8.512 1.00 87.81 92 ASN A CA 1
ATOM 719 C C . ASN A 1 92 ? 2.486 8.919 -9.248 1.00 87.81 92 ASN A C 1
ATOM 721 O O . ASN A 1 92 ? 2.819 8.719 -10.411 1.00 87.81 92 ASN A O 1
ATOM 725 N N . SER A 1 93 ? 2.921 9.976 -8.557 1.00 86.19 93 SER A N 1
ATOM 726 C CA . SER A 1 93 ? 3.795 11.012 -9.131 1.00 86.19 93 SER A CA 1
ATOM 727 C C . SER A 1 93 ? 5.226 10.541 -9.421 1.00 86.19 93 SER A C 1
ATOM 729 O O . SER A 1 93 ? 5.936 11.191 -10.178 1.00 86.19 93 SER A O 1
ATOM 731 N N . LEU A 1 94 ? 5.684 9.448 -8.800 1.00 81.94 94 LEU A N 1
ATOM 732 C CA . LEU A 1 94 ? 7.010 8.864 -9.052 1.00 81.94 94 LEU A CA 1
ATOM 733 C C . LEU A 1 94 ? 7.016 7.894 -10.241 1.00 81.94 94 LEU A C 1
ATOM 735 O O . LEU A 1 94 ? 8.086 7.538 -10.733 1.00 81.94 94 LEU A O 1
ATOM 739 N N . ILE A 1 95 ? 5.838 7.424 -10.651 1.00 78.00 95 ILE A N 1
ATOM 740 C CA . ILE A 1 95 ? 5.658 6.427 -11.711 1.00 78.00 95 ILE A CA 1
ATOM 741 C C . ILE A 1 95 ? 5.244 7.078 -13.031 1.00 78.00 95 ILE A C 1
ATOM 743 O O . ILE A 1 95 ? 5.624 6.553 -14.079 1.00 78.00 95 ILE A O 1
ATOM 747 N N . SER A 1 96 ? 4.467 8.171 -12.983 1.00 65.62 96 SER A N 1
ATOM 748 C CA . SER A 1 96 ? 3.981 8.885 -14.174 1.00 65.62 96 SER A CA 1
ATOM 749 C C . SER A 1 96 ? 5.064 9.679 -14.890 1.00 65.62 96 SER A C 1
ATOM 751 O O . SER A 1 96 ? 5.797 10.403 -14.178 1.00 65.62 96 SER A O 1
#

Secondary structure (DSSP, 8-state):
-HHHHHHHHHHHHHHHHHHHHHHHHHHHHHHHHHHHHHHHHHHHHHHHHHHHHHHHHHHHHHSTTHHHHHHHHHHHHHHHHHHHHHHHHHHHHHH-

Radius of gyration: 27.08 Å; chains: 1; bounding box: 65×27×71 Å

Organism: NCBI:txid714465

InterPro domains:
  IPR002644 Photosystem II PsbZ, reaction centre [MF_00644] (35-96)
  IPR002644 Photosystem II PsbZ, reaction centre [PF01737] (39-95)
  IPR002644 Photosystem II PsbZ, reaction centre [PTHR34971] (35-96)
  IPR002644 Photosystem II PsbZ, reaction centre [TIGR03043] (38-95)
  IPR036512 Photosystem II PsbZ superfamily [G3DSA:1.10.287.740] (35-96)
  IPR036512 Photosystem II PsbZ superfamily [SSF161055] (35-95)

Foldseek 3Di:
DVVVVVVVVVVVVVVVVVVVVVVVVCVVVVVLVVLVVVLVVLVVVLVVLVVCLVVLVVVLVVDDCSCVPCVVVNVVSVVVNVVSVVVSVVSVVVND

Sequence (96 aa):
MVKSLYDAFYSNFLADRGIKWYSSFLLVAWRIINMNIAFQLAVFALIATSSILLISVPVVFASPDGWSSNKNVVFSGTSLWIGLVFLVGILNSLIS